Protein AF-A0A1J5R157-F1 (afdb_monomer)

Foldseek 3Di:
DDDDDDDDDDDDDDDDDDPDDPPDDPDPVVVVVVVPPPPDDDDDDDDDDDPPPPPPPPQQPQDKDWPDWDWDDDPDQKIKIKTKIARDPDVVVVVLLSLLQVLVVLVVVVAFKKAWDDWDWDADPRMIIIITMIGRHNDQDDDPRMDGSVVSNVVCVVVVRDYD

Sequence (164 aa):
MMQPRLPRLALTLSALALLGACEQPTDPQAELQKAMTAQTKQAMAAGLGVSNSTVPRKSADFHPVYLGIKTVLLEGDLVDFVVSMKGARSKADVGAYAACAAAQYALIRGYGFARHVRTNVAEEGGIWRGDAVYTISSALPDGLLTIDAEVTVRDCGAQGIPTI

InterPro domains:
  IPR059566 YNQ4, C-terminal domain [PF27137] (66-160)

Mean predicted aligned error: 15.96 Å

Solvent-accessible surface area (backbone atoms only — not comparable to full-atom values): 10336 Å² total; per-residue (Å²): 133,84,81,85,87,81,82,87,79,85,78,79,90,76,88,75,90,76,92,68,82,80,79,72,81,80,63,79,66,67,61,63,63,68,71,69,72,81,81,82,84,86,75,96,73,85,90,78,90,76,84,78,78,79,70,80,73,75,74,73,79,82,60,68,44,80,73,53,78,44,82,41,79,59,68,92,50,34,34,34,30,39,31,36,31,28,48,63,91,45,70,63,53,48,48,52,45,35,49,22,33,51,19,42,50,22,47,77,73,72,22,46,19,35,30,60,74,48,75,49,73,52,74,59,96,71,38,36,39,26,48,30,35,30,38,50,30,71,56,88,68,89,76,69,67,63,40,54,12,68,64,40,37,53,52,24,58,75,69,70,45,69,55,120

Nearest PDB structures (foldseek):
  7aof-assembly1_A  TM=3.868E-01  e=2.384E-01  Vaccinia virus GLV-1h68
  7amv-assembly1_A  TM=3.627E-01  e=1.752E-01  Vaccinia virus GLV-1h68
  8p0n-assembly1_A  TM=3.942E-01  e=3.051E-01  Orthopoxvirus vaccinia
  6rid-assembly1_A  TM=3.120E-01  e=4.697E-01  Vaccinia virus GLV-1h68
  7qiz-assembly1_KA  TM=3.398E-01  e=1.259E+00  Solanum lycopersicum

Secondary structure (DSSP, 8-state):
--PPP----------------------THHHHTTSSS---------------------------EEEEEEEEE-STTEEEEEEEEES-SSHHHHHHHHHHHHHHHHHHTT-SEEEEEEEEEEEETTEEEEEEEEEEESS--SSSSEEEHHHHHHHHHHHT----

Radius of gyration: 27.15 Å; Cα contacts (8 Å, |Δi|>4): 231; chains: 1; bounding box: 39×65×97 Å

pLDDT: mean 80.31, std 20.75, range [42.75, 98.5]

Organism: NCBI:txid410659

Structure (mmCIF, N/CA/C/O backbone):
data_AF-A0A1J5R157-F1
#
_entry.id   AF-A0A1J5R157-F1
#
loop_
_atom_site.group_PDB
_atom_site.id
_atom_site.type_symbol
_atom_site.label_atom_id
_atom_site.label_alt_id
_atom_site.label_comp_id
_atom_site.label_asym_id
_atom_site.label_entity_id
_atom_site.label_seq_id
_atom_site.pdbx_PDB_ins_code
_atom_site.Cartn_x
_atom_site.Cartn_y
_atom_site.Cartn_z
_atom_site.occupancy
_atom_site.B_iso_or_equiv
_atom_site.auth_seq_id
_atom_site.auth_comp_id
_atom_site.auth_asym_id
_atom_site.auth_atom_id
_atom_site.pdbx_PDB_model_num
ATOM 1 N N . MET A 1 1 ? 5.706 -53.965 46.519 1.00 47.09 1 MET A N 1
ATOM 2 C CA . MET A 1 1 ? 4.371 -53.619 47.051 1.00 47.09 1 MET A CA 1
ATOM 3 C C . MET A 1 1 ? 3.602 -52.890 45.958 1.00 47.09 1 MET A C 1
ATOM 5 O O . MET A 1 1 ? 4.215 -52.150 45.204 1.00 47.09 1 MET A O 1
ATOM 9 N N . MET A 1 2 ? 2.326 -53.252 45.827 1.00 52.38 2 MET A N 1
ATOM 10 C CA . MET A 1 2 ? 1.349 -53.022 44.754 1.00 52.38 2 MET A CA 1
ATOM 11 C C . MET A 1 2 ? 1.510 -51.812 43.811 1.00 52.38 2 MET A C 1
ATOM 13 O O . MET A 1 2 ? 1.482 -50.661 44.230 1.00 52.38 2 MET A O 1
ATOM 17 N N . GLN A 1 3 ? 1.478 -52.116 42.510 1.00 58.84 3 GLN A N 1
ATOM 18 C CA . GLN A 1 3 ? 0.836 -51.291 41.478 1.00 5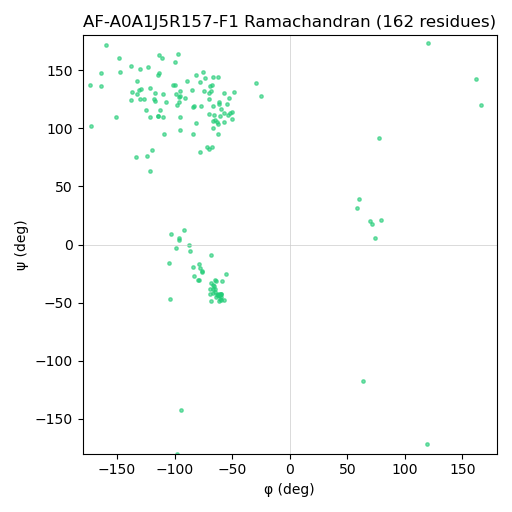8.84 3 GLN A CA 1
ATOM 19 C C . GLN A 1 3 ? -0.697 -51.459 41.566 1.00 58.84 3 GLN A C 1
ATOM 21 O O . GLN A 1 3 ? -1.140 -52.586 41.811 1.00 58.84 3 GLN A O 1
ATOM 26 N N . PRO A 1 4 ? -1.518 -50.446 41.235 1.00 64.06 4 PRO A N 1
ATOM 27 C CA . PRO A 1 4 ? -2.871 -50.676 40.752 1.00 64.06 4 PRO A CA 1
ATOM 28 C C . PRO A 1 4 ? -2.917 -50.601 39.218 1.00 64.06 4 PRO A C 1
ATOM 30 O O . PRO A 1 4 ? -2.594 -49.592 38.595 1.00 64.06 4 PRO A O 1
ATOM 33 N N . ARG A 1 5 ? -3.330 -51.725 38.626 1.00 62.50 5 ARG A N 1
ATOM 34 C CA . ARG A 1 5 ? -3.741 -51.875 37.227 1.00 62.50 5 ARG A CA 1
ATOM 35 C C . ARG A 1 5 ? -5.125 -51.247 37.047 1.00 62.50 5 ARG A C 1
ATOM 37 O O . ARG A 1 5 ? -6.032 -51.591 37.799 1.00 62.50 5 ARG A O 1
ATOM 44 N N . LEU A 1 6 ? -5.305 -50.421 36.020 1.00 64.88 6 LEU A N 1
ATOM 45 C CA . LEU A 1 6 ? -6.626 -50.033 35.514 1.00 64.88 6 LEU A CA 1
ATOM 46 C C . LEU A 1 6 ? -6.839 -50.596 34.096 1.00 64.88 6 LEU A C 1
ATOM 48 O O . LEU A 1 6 ? -5.864 -50.798 33.364 1.00 64.88 6 LEU A O 1
ATOM 52 N N . PRO A 1 7 ? -8.091 -50.940 33.742 1.00 59.31 7 PRO A N 1
ATOM 53 C CA . PRO A 1 7 ? -8.404 -51.853 32.655 1.00 59.31 7 PRO A CA 1
ATOM 54 C C . PRO A 1 7 ? -8.383 -51.195 31.274 1.00 59.31 7 PRO A C 1
ATOM 56 O O . PRO A 1 7 ? -8.790 -50.054 31.075 1.00 59.31 7 PRO A O 1
ATOM 59 N N . ARG A 1 8 ? -7.956 -52.006 30.303 1.00 57.41 8 ARG A N 1
ATOM 60 C CA . ARG A 1 8 ? -8.104 -51.789 28.866 1.00 57.41 8 ARG A CA 1
ATOM 61 C C . ARG A 1 8 ? -9.593 -51.759 28.510 1.00 57.41 8 ARG A C 1
ATOM 63 O O . ARG A 1 8 ? -10.211 -52.817 28.426 1.00 57.41 8 ARG A O 1
ATOM 70 N N . LEU A 1 9 ? -10.154 -50.576 28.266 1.00 54.94 9 LEU A N 1
ATOM 71 C CA . LEU A 1 9 ? -11.392 -50.476 27.497 1.00 54.94 9 LEU A CA 1
ATOM 72 C C . LEU A 1 9 ? -11.048 -50.549 26.010 1.00 54.94 9 LEU A C 1
ATOM 74 O O . LEU A 1 9 ? -10.540 -49.605 25.410 1.00 54.94 9 LEU A O 1
ATOM 78 N N . ALA A 1 10 ? -11.327 -51.717 25.441 1.00 57.06 10 ALA A N 1
ATOM 79 C CA . ALA A 1 10 ? -11.566 -51.883 24.024 1.00 57.06 10 ALA A CA 1
ATOM 80 C C . ALA A 1 10 ? -12.876 -51.159 23.685 1.00 57.06 10 ALA A C 1
ATOM 82 O O . ALA A 1 10 ? -13.949 -51.636 24.051 1.00 57.06 10 ALA A O 1
ATOM 83 N N . LEU A 1 11 ? -12.792 -50.008 23.016 1.00 55.81 11 LEU A N 1
ATOM 84 C CA . LEU A 1 11 ? -13.929 -49.461 22.286 1.00 55.81 11 LEU A CA 1
ATOM 85 C C . LEU A 1 11 ? -13.679 -49.625 20.789 1.00 55.81 11 LEU A C 1
ATOM 87 O O . LEU A 1 11 ? -12.660 -49.230 20.230 1.00 55.81 11 LEU A O 1
ATOM 91 N N . THR A 1 12 ? -14.646 -50.312 20.211 1.00 57.56 12 THR A N 1
ATOM 92 C CA . THR A 1 12 ? -14.831 -50.777 18.847 1.00 57.56 12 THR A CA 1
ATOM 93 C C . THR A 1 12 ? -14.600 -49.704 17.784 1.00 57.56 12 THR A C 1
ATOM 95 O O . THR A 1 12 ? -15.195 -48.628 17.835 1.00 57.56 12 THR A O 1
ATOM 98 N N . LEU A 1 13 ? -13.806 -50.063 16.768 1.00 52.50 13 LEU A N 1
ATOM 99 C CA . LEU A 1 13 ? -13.872 -49.483 15.429 1.00 52.50 13 LEU A CA 1
ATOM 100 C C . LEU A 1 13 ? -15.297 -49.673 14.884 1.00 52.50 13 LEU A C 1
ATOM 102 O O . LEU A 1 13 ? -15.654 -50.773 14.466 1.00 52.50 13 LEU A O 1
ATOM 106 N N . SER A 1 14 ? -16.076 -48.597 14.847 1.00 57.97 14 SER A N 1
ATOM 107 C CA . SER A 1 14 ? -17.254 -48.495 13.987 1.00 57.97 14 SER A CA 1
ATOM 108 C C . SER A 1 14 ? -16.942 -47.492 12.889 1.00 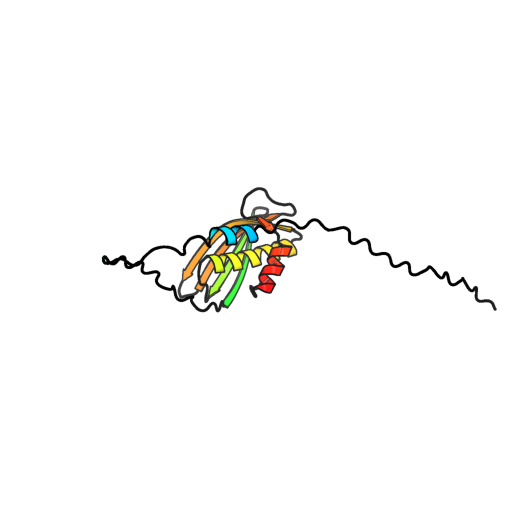57.97 14 SER A C 1
ATOM 110 O O . SER A 1 14 ? -17.065 -46.282 13.061 1.00 57.97 14 SER A O 1
ATOM 112 N N . ALA A 1 15 ? -16.501 -48.030 11.756 1.00 54.38 15 ALA A N 1
ATOM 113 C CA . ALA A 1 15 ? -16.602 -47.366 10.475 1.00 54.38 15 ALA A CA 1
ATOM 114 C C . ALA A 1 15 ? -18.088 -47.256 10.116 1.00 54.38 15 ALA A C 1
ATOM 116 O O . ALA A 1 15 ? -18.752 -48.278 9.971 1.00 54.38 15 ALA A O 1
ATOM 117 N N . LEU A 1 16 ? -18.602 -46.040 9.946 1.00 55.81 16 LEU A N 1
ATOM 118 C CA . LEU A 1 16 ? -19.735 -45.806 9.059 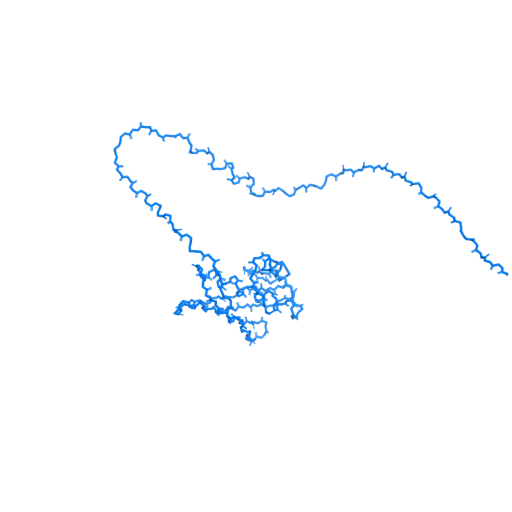1.00 55.81 16 LEU A CA 1
ATOM 119 C C . LEU A 1 16 ? -19.640 -44.386 8.508 1.00 55.81 16 LEU A C 1
ATOM 121 O O . LEU A 1 16 ? -19.769 -43.393 9.221 1.00 55.81 16 LEU A O 1
ATOM 125 N N . ALA A 1 17 ? -19.343 -44.336 7.216 1.00 50.00 17 ALA A N 1
ATOM 126 C CA . ALA A 1 17 ? -19.339 -43.146 6.401 1.00 50.00 17 ALA A CA 1
ATOM 127 C C . ALA A 1 17 ? -20.742 -42.526 6.360 1.00 50.00 17 ALA A C 1
ATOM 129 O O . ALA A 1 17 ? -21.690 -43.155 5.898 1.00 50.00 17 ALA A O 1
ATOM 130 N N . LEU A 1 18 ? -20.843 -41.268 6.778 1.00 54.31 18 LEU A N 1
ATOM 131 C CA . LEU A 1 18 ? -21.888 -40.349 6.344 1.00 54.31 18 LEU A CA 1
ATOM 132 C C . LEU A 1 18 ? -21.186 -39.177 5.664 1.00 54.31 18 LEU A C 1
ATOM 134 O O . LEU A 1 18 ? -20.921 -38.134 6.256 1.00 54.31 18 LEU A O 1
ATOM 138 N N . LEU A 1 19 ? -20.844 -39.415 4.395 1.00 53.28 19 LEU A N 1
ATOM 139 C CA . LEU A 1 19 ? -20.701 -38.366 3.395 1.00 53.28 19 LEU A CA 1
ATOM 140 C C . LEU A 1 19 ? -22.078 -37.700 3.251 1.00 53.28 19 LEU A C 1
ATOM 142 O O . LEU A 1 19 ? -22.946 -38.202 2.541 1.00 53.28 19 LEU A O 1
ATOM 146 N N . GLY A 1 20 ? -22.280 -36.600 3.968 1.00 51.28 20 GLY A N 1
ATOM 147 C CA . GLY A 1 20 ? -23.368 -35.649 3.759 1.00 51.28 20 GLY A CA 1
ATOM 148 C C . GLY A 1 20 ? -22.752 -34.343 3.280 1.00 51.28 20 GLY A C 1
ATOM 149 O O . GLY A 1 20 ? -21.933 -33.761 3.982 1.00 51.28 20 GLY A O 1
ATOM 150 N N . ALA A 1 21 ? -23.077 -33.964 2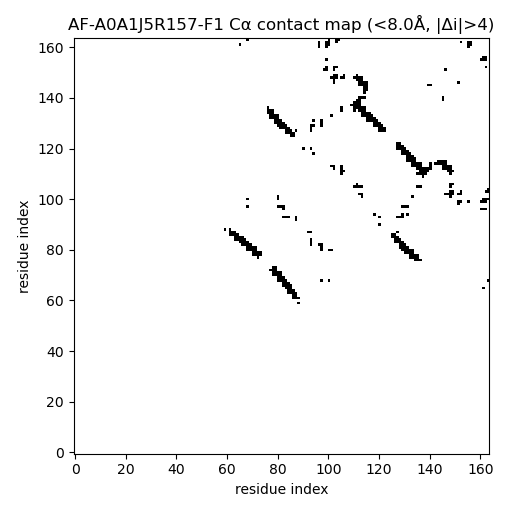.049 1.00 45.97 21 ALA A N 1
ATOM 151 C CA . ALA A 1 21 ? -22.430 -32.934 1.253 1.00 45.97 21 ALA A CA 1
ATOM 152 C C . ALA A 1 21 ? -22.294 -31.573 1.963 1.00 45.97 21 ALA A C 1
ATOM 154 O O . ALA A 1 21 ? -23.286 -30.975 2.374 1.00 45.97 21 ALA A O 1
ATOM 155 N N . CYS A 1 22 ? -21.066 -31.044 2.015 1.00 42.75 22 CYS A N 1
ATOM 156 C CA . CYS A 1 22 ? -20.867 -29.600 2.051 1.00 42.75 22 CYS A CA 1
ATOM 157 C C . CYS A 1 22 ? -21.374 -29.046 0.716 1.00 42.75 22 CYS A C 1
ATOM 159 O O . CYS A 1 22 ? -20.752 -29.263 -0.324 1.00 42.75 22 CYS A O 1
ATOM 161 N N . GLU A 1 23 ? -22.524 -28.382 0.764 1.00 47.44 23 GLU A N 1
ATOM 162 C CA . GLU A 1 23 ? -23.080 -27.579 -0.318 1.00 47.44 23 GLU A CA 1
ATOM 163 C C . GLU A 1 23 ? -21.990 -26.622 -0.825 1.00 47.44 23 GLU A C 1
ATOM 165 O O . GLU A 1 23 ? -21.469 -25.782 -0.087 1.00 47.44 23 GLU A O 1
ATOM 170 N N . GLN A 1 24 ? -21.559 -26.834 -2.066 1.00 56.16 24 GLN A N 1
ATOM 171 C CA . GLN A 1 24 ? -20.490 -26.068 -2.691 1.00 56.16 24 GLN A CA 1
ATOM 172 C C . GLN A 1 24 ? -20.966 -24.625 -2.923 1.00 56.16 24 GLN A C 1
ATOM 174 O O . GLN A 1 24 ? -22.041 -24.437 -3.498 1.00 56.16 24 GLN A O 1
ATOM 179 N N . PRO A 1 25 ? -20.179 -23.595 -2.560 1.00 50.88 25 PRO A N 1
ATOM 180 C CA . PRO A 1 25 ? -20.411 -22.254 -3.070 1.00 50.88 25 PRO A CA 1
ATOM 181 C C . PRO A 1 25 ? -20.247 -22.292 -4.592 1.00 50.88 25 PRO A C 1
ATOM 183 O O . PRO A 1 25 ? -19.214 -22.705 -5.118 1.00 50.88 25 PRO A O 1
ATOM 186 N N . THR A 1 26 ? -21.307 -21.908 -5.295 1.00 60.31 26 THR A N 1
ATOM 187 C CA . THR A 1 26 ? -21.346 -21.736 -6.746 1.00 60.31 26 THR A CA 1
ATOM 188 C C . THR A 1 26 ? -20.205 -20.835 -7.200 1.00 60.31 26 THR A C 1
ATOM 190 O O . THR A 1 26 ? -20.176 -19.648 -6.883 1.00 60.31 26 THR A O 1
ATOM 193 N N . ASP A 1 27 ? -19.279 -21.438 -7.935 1.00 47.84 27 ASP A N 1
ATOM 194 C CA . ASP A 1 27 ? -18.091 -20.837 -8.525 1.00 47.84 27 ASP A CA 1
ATOM 195 C C . ASP A 1 27 ? -18.492 -19.720 -9.520 1.00 47.84 27 ASP A C 1
ATOM 197 O O . ASP A 1 27 ? -19.061 -20.019 -10.578 1.00 47.84 27 ASP A O 1
ATOM 201 N N . PRO A 1 28 ? -18.241 -18.424 -9.236 1.00 56.38 28 PRO A N 1
ATOM 202 C CA . PRO A 1 28 ? -18.628 -17.331 -10.133 1.00 56.38 28 PRO A CA 1
ATOM 203 C C . PRO A 1 28 ? -17.821 -17.313 -11.444 1.00 56.38 28 PRO A C 1
ATOM 205 O O . PRO A 1 28 ? -18.163 -16.575 -12.369 1.00 56.38 28 PRO A O 1
ATOM 208 N N . GLN A 1 29 ? -16.771 -18.135 -11.566 1.00 53.38 29 GLN A N 1
ATOM 209 C CA . GLN A 1 29 ? -15.937 -18.198 -12.769 1.00 53.38 29 GLN A CA 1
ATOM 210 C C . GLN A 1 29 ? -16.507 -19.111 -13.871 1.00 53.38 29 GLN A C 1
ATOM 212 O O . GLN A 1 29 ? -16.171 -18.929 -15.042 1.00 53.38 29 GLN A O 1
ATOM 217 N N . ALA A 1 30 ? -17.416 -20.040 -13.547 1.00 50.19 30 ALA A N 1
ATOM 218 C CA . ALA A 1 30 ? -17.970 -20.984 -14.525 1.00 50.19 30 ALA A CA 1
ATOM 219 C C . ALA A 1 30 ? -19.018 -20.364 -15.478 1.00 50.19 30 ALA A C 1
ATOM 221 O O . ALA A 1 30 ? -19.204 -20.856 -16.594 1.00 50.19 30 ALA A O 1
ATOM 222 N N . GLU A 1 31 ? -19.681 -19.269 -15.088 1.00 51.72 31 GLU A N 1
ATOM 223 C CA . GLU A 1 31 ? -20.640 -18.554 -15.952 1.00 51.72 31 GLU A CA 1
ATOM 224 C C . GLU A 1 31 ? -19.946 -17.635 -16.972 1.00 51.72 31 GLU A C 1
ATOM 226 O O . GLU A 1 31 ? -20.426 -17.490 -18.098 1.00 51.72 31 GLU A O 1
ATOM 231 N N . LEU A 1 32 ? -18.766 -17.082 -16.654 1.00 52.62 32 LEU A N 1
ATOM 232 C CA . LEU A 1 32 ? -18.068 -16.171 -17.570 1.00 52.62 32 LEU A CA 1
ATOM 233 C C . LEU A 1 32 ? -17.620 -16.882 -18.863 1.00 52.62 32 LEU A C 1
ATOM 235 O O . LEU A 1 32 ? -17.621 -16.291 -19.943 1.00 52.62 32 LEU A O 1
ATOM 239 N N . GLN A 1 33 ? -17.313 -18.180 -18.784 1.00 56.41 33 GLN A N 1
ATOM 240 C CA . GLN A 1 33 ? -16.829 -18.957 -19.928 1.00 56.41 33 GLN A CA 1
ATOM 241 C C . GLN A 1 33 ? -17.948 -19.378 -20.900 1.00 56.41 33 GLN A C 1
ATOM 243 O O . GLN A 1 33 ? -17.679 -19.623 -22.079 1.00 56.41 33 GLN A O 1
ATOM 248 N N . LYS A 1 34 ? -19.216 -19.392 -20.456 1.00 52.75 34 LYS A N 1
ATOM 249 C CA . LYS A 1 34 ? -20.375 -19.650 -21.332 1.00 52.75 34 LYS A CA 1
ATOM 250 C C . LYS A 1 34 ? -20.746 -18.447 -22.202 1.00 52.75 34 LYS A C 1
ATOM 252 O O . LYS A 1 34 ? -21.297 -18.641 -23.281 1.00 52.75 34 LYS A O 1
ATOM 257 N N . ALA A 1 35 ? -20.379 -17.228 -21.804 1.00 46.78 35 ALA A N 1
ATOM 258 C CA . ALA A 1 35 ? -20.649 -16.024 -22.593 1.00 46.78 35 ALA A CA 1
ATOM 259 C C . ALA A 1 35 ? -19.676 -15.817 -23.778 1.00 46.78 35 ALA A C 1
ATOM 261 O O . ALA A 1 35 ? -19.983 -15.058 -24.694 1.00 46.78 35 ALA A O 1
ATOM 262 N N . MET A 1 36 ? -18.519 -16.497 -23.804 1.00 56.25 36 MET A N 1
ATOM 263 C CA . MET A 1 36 ? -17.449 -16.233 -24.787 1.00 56.25 36 MET A CA 1
ATOM 264 C C . MET A 1 36 ? -17.395 -17.187 -25.997 1.00 56.25 36 MET A C 1
ATOM 266 O O . MET A 1 36 ? -16.591 -16.962 -26.898 1.00 56.25 36 MET A O 1
ATOM 270 N N . THR A 1 37 ? -18.238 -18.224 -26.087 1.00 48.81 37 THR A N 1
ATOM 271 C CA . THR A 1 37 ? -18.189 -19.199 -27.207 1.00 48.81 37 THR A CA 1
ATOM 272 C C . THR A 1 37 ? -19.162 -18.914 -28.361 1.00 48.81 37 THR A C 1
ATOM 274 O O . THR A 1 37 ? -19.218 -19.672 -29.327 1.00 48.81 37 THR A O 1
ATOM 277 N N . ALA A 1 38 ? -19.884 -17.788 -28.339 1.00 47.50 38 ALA A N 1
ATOM 278 C CA . ALA A 1 38 ? -20.895 -17.455 -29.351 1.00 47.50 38 ALA A CA 1
ATOM 279 C C . ALA A 1 38 ? -20.396 -16.617 -30.551 1.00 47.50 38 ALA A C 1
ATOM 281 O O . ALA A 1 38 ? -21.213 -16.128 -31.329 1.00 47.50 38 ALA A O 1
ATOM 282 N N . GLN A 1 39 ? -19.086 -16.448 -30.756 1.00 55.91 39 GLN A N 1
ATOM 283 C CA . GLN A 1 39 ? -18.551 -15.720 -31.921 1.00 55.91 39 GLN A CA 1
ATOM 284 C C . GLN A 1 39 ? -17.624 -16.597 -32.763 1.00 55.91 39 GLN A C 1
ATOM 286 O O . GLN A 1 39 ? -16.438 -16.343 -32.936 1.00 55.91 39 GLN A O 1
ATOM 291 N N . THR A 1 40 ? -18.179 -17.659 -33.338 1.00 53.97 40 THR A N 1
ATOM 292 C CA . THR A 1 40 ? -17.566 -18.325 -34.494 1.00 53.97 40 THR A CA 1
ATOM 293 C C . THR A 1 40 ? -18.642 -18.577 -35.534 1.00 53.97 40 THR A C 1
ATOM 295 O O . THR A 1 40 ? -19.152 -19.684 -35.666 1.00 53.97 40 THR A O 1
ATOM 298 N N . LYS A 1 41 ? -19.037 -17.510 -36.235 1.00 49.78 41 LYS A N 1
ATOM 299 C CA . LYS A 1 41 ? -19.759 -17.561 -37.515 1.00 49.78 41 LYS A CA 1
ATOM 300 C C . LYS A 1 41 ? -19.880 -16.156 -38.092 1.00 49.78 41 LYS A C 1
ATOM 302 O O . LYS A 1 41 ? -20.731 -15.395 -37.645 1.00 49.78 41 LYS A O 1
ATOM 307 N N . GLN A 1 42 ? -19.031 -15.861 -39.074 1.00 51.25 42 GLN A N 1
ATOM 308 C CA . GLN A 1 42 ? -19.240 -14.970 -40.229 1.00 51.25 42 GLN A CA 1
ATOM 309 C C . GLN A 1 42 ? -17.861 -14.608 -40.790 1.00 51.25 42 GLN A C 1
ATOM 311 O O . GLN A 1 42 ? -16.938 -14.372 -40.026 1.00 51.25 42 GLN A O 1
ATOM 316 N N . ALA A 1 43 ? -17.610 -14.474 -42.081 1.00 48.06 43 ALA A N 1
ATOM 317 C CA . ALA A 1 43 ? -18.199 -14.934 -43.331 1.00 48.06 43 ALA A CA 1
ATOM 318 C C . ALA A 1 43 ? -17.173 -14.444 -44.368 1.00 48.06 43 ALA A C 1
ATOM 320 O O . ALA A 1 43 ? -16.658 -13.333 -44.247 1.00 48.06 43 ALA A O 1
ATOM 321 N N . MET A 1 44 ? -16.834 -15.264 -45.357 1.00 50.31 44 MET A N 1
ATOM 322 C CA . MET A 1 44 ? -15.987 -14.825 -46.463 1.00 50.31 44 MET A CA 1
ATOM 323 C C . MET A 1 44 ? -16.768 -13.838 -47.341 1.00 50.31 44 MET A C 1
ATOM 325 O O . MET A 1 44 ? -17.720 -14.255 -47.990 1.00 50.31 44 MET A O 1
ATOM 329 N N . ALA A 1 45 ? -16.373 -12.560 -47.371 1.00 45.38 45 ALA A N 1
ATOM 330 C CA . ALA A 1 45 ? -16.678 -11.632 -48.464 1.00 45.38 45 ALA A CA 1
ATOM 331 C C . ALA A 1 45 ? -15.788 -10.373 -48.418 1.00 45.38 45 ALA A C 1
ATOM 333 O O . ALA A 1 45 ? -15.540 -9.795 -47.366 1.00 45.38 45 ALA A O 1
ATOM 334 N N . ALA A 1 46 ? -15.310 -10.007 -49.604 1.00 48.88 46 ALA A N 1
ATOM 335 C CA . ALA A 1 46 ? -14.455 -8.895 -50.011 1.00 48.88 46 ALA A CA 1
ATOM 336 C C . ALA A 1 46 ? -14.494 -7.567 -49.215 1.00 48.88 46 ALA A C 1
ATOM 338 O O . ALA A 1 46 ? -15.549 -6.997 -48.974 1.00 48.88 46 ALA A O 1
ATOM 339 N N . GLY A 1 47 ? -13.293 -7.002 -49.023 1.00 47.75 47 GLY A N 1
ATOM 340 C CA . GLY A 1 47 ? -12.991 -5.606 -49.372 1.00 47.75 47 GLY A CA 1
ATOM 341 C C . GLY A 1 47 ? -13.477 -4.493 -48.439 1.00 47.75 47 GLY A C 1
ATOM 342 O O . GLY A 1 47 ? -14.539 -3.934 -48.663 1.00 47.75 47 GLY A O 1
ATOM 343 N N . LEU A 1 48 ? -12.624 -4.107 -47.482 1.00 49.12 48 LEU A N 1
ATOM 344 C CA . LEU A 1 48 ? -12.220 -2.737 -47.093 1.00 49.12 48 LEU A CA 1
ATOM 345 C C . LEU A 1 48 ? -11.508 -2.844 -45.736 1.00 49.12 48 LEU A C 1
ATOM 347 O O . LEU A 1 48 ? -12.053 -3.365 -44.766 1.00 49.12 48 LEU A O 1
ATOM 351 N N . GLY A 1 49 ? -10.242 -2.429 -45.697 1.00 53.09 49 GLY A N 1
ATOM 352 C CA . GLY A 1 49 ? -9.356 -2.623 -44.554 1.00 53.09 49 GLY A CA 1
ATOM 353 C C . GLY A 1 49 ? -9.794 -1.841 -43.317 1.00 53.09 49 GLY A C 1
ATOM 354 O O . GLY A 1 49 ? -9.653 -0.623 -43.269 1.00 53.09 49 GLY A O 1
ATOM 355 N N . VAL A 1 50 ? -10.234 -2.557 -42.285 1.00 54.25 50 VAL A N 1
ATOM 356 C CA . VAL A 1 50 ? -10.161 -2.091 -40.898 1.00 54.25 50 VAL A CA 1
ATOM 357 C C . VAL A 1 50 ? -8.888 -2.686 -40.307 1.00 54.25 50 VAL A C 1
ATOM 359 O O . VAL A 1 50 ? -8.850 -3.852 -39.916 1.00 54.25 50 VAL A O 1
ATOM 362 N N . SER A 1 51 ? -7.819 -1.891 -40.269 1.00 48.53 51 SER A N 1
ATOM 363 C CA . SER A 1 51 ? -6.633 -2.211 -39.473 1.00 48.53 51 SER A CA 1
ATOM 364 C C . SER A 1 51 ? -6.980 -2.028 -38.000 1.00 48.53 51 SER A C 1
ATOM 366 O O . SER A 1 51 ? -6.733 -0.972 -37.421 1.00 48.53 51 SER A O 1
ATOM 368 N N . ASN A 1 52 ? -7.574 -3.048 -37.380 1.00 54.84 52 ASN A N 1
ATOM 369 C CA . ASN A 1 52 ? -7.657 -3.110 -35.928 1.00 54.84 52 ASN A CA 1
ATOM 370 C C . ASN A 1 52 ? -6.287 -3.560 -35.409 1.00 54.84 52 ASN A C 1
ATOM 372 O O . ASN A 1 52 ? -6.051 -4.739 -35.157 1.00 54.84 52 ASN A O 1
ATOM 376 N N . SER A 1 53 ? -5.349 -2.617 -35.338 1.00 51.50 53 SER A N 1
ATOM 377 C CA . SER A 1 53 ? -4.022 -2.848 -34.777 1.00 51.50 53 SER A CA 1
ATOM 378 C C . SER A 1 53 ? -4.142 -3.033 -33.266 1.00 51.50 53 SER A C 1
ATOM 380 O O . SER A 1 53 ? -3.900 -2.113 -32.486 1.00 51.50 53 SER A O 1
ATOM 382 N N . THR A 1 54 ? -4.488 -4.239 -32.826 1.00 55.06 54 THR A N 1
ATOM 383 C CA . THR A 1 54 ? -4.124 -4.730 -31.497 1.00 55.06 54 THR A CA 1
ATOM 384 C C . THR A 1 54 ? -2.612 -4.909 -31.491 1.00 55.06 54 THR A C 1
ATOM 386 O O . THR A 1 54 ? -2.089 -5.985 -31.761 1.00 55.06 54 THR A O 1
ATOM 389 N N . VAL A 1 55 ? -1.891 -3.814 -31.237 1.00 58.69 55 VAL A N 1
ATOM 390 C CA . VAL A 1 55 ? -0.449 -3.862 -31.000 1.00 58.69 55 VAL A CA 1
ATOM 391 C C . VAL A 1 55 ? -0.244 -4.756 -29.774 1.00 58.69 55 VAL A C 1
ATOM 393 O O . VAL A 1 55 ? -0.730 -4.398 -28.695 1.00 58.69 55 VAL A O 1
ATOM 396 N N . PRO A 1 56 ? 0.433 -5.913 -29.895 1.00 52.59 56 PRO A N 1
ATOM 397 C CA . PRO A 1 56 ? 0.798 -6.698 -28.731 1.00 52.59 56 PRO A CA 1
ATOM 398 C C . PRO A 1 56 ? 1.743 -5.827 -27.907 1.00 52.59 56 PRO A C 1
ATOM 400 O O . PRO A 1 56 ? 2.886 -5.571 -28.290 1.00 52.59 56 PRO A O 1
ATOM 403 N N . ARG A 1 57 ? 1.235 -5.286 -26.797 1.00 59.28 57 ARG A N 1
ATOM 404 C CA . ARG A 1 57 ? 2.040 -4.527 -25.847 1.00 59.28 57 ARG A CA 1
ATOM 405 C C . ARG A 1 57 ? 2.988 -5.554 -25.246 1.00 59.28 57 ARG A C 1
ATOM 407 O O . ARG A 1 57 ? 2.555 -6.375 -24.447 1.00 59.28 57 ARG A O 1
ATOM 414 N N . LYS A 1 58 ? 4.235 -5.579 -25.724 1.00 51.25 58 LYS A N 1
ATOM 415 C CA . LYS A 1 58 ? 5.290 -6.441 -25.194 1.00 51.25 58 LYS A CA 1
ATOM 416 C C . LYS A 1 58 ? 5.298 -6.229 -23.685 1.00 51.25 58 LYS A C 1
ATOM 418 O O . LYS A 1 58 ? 5.619 -5.131 -23.234 1.00 51.25 58 LYS A O 1
ATOM 423 N N . SER A 1 59 ? 4.828 -7.226 -22.938 1.00 61.69 59 SER A N 1
ATOM 424 C CA . SER A 1 59 ? 4.858 -7.219 -21.483 1.00 61.69 59 SER A CA 1
ATOM 425 C C . SER A 1 59 ? 6.307 -6.954 -21.112 1.00 61.69 59 SER A C 1
ATOM 427 O O . SER A 1 59 ? 7.168 -7.759 -21.455 1.00 61.69 59 SER A O 1
ATOM 429 N N . ALA A 1 60 ? 6.600 -5.787 -20.541 1.00 66.56 60 ALA A N 1
ATOM 430 C CA . ALA A 1 60 ? 7.937 -5.537 -20.034 1.00 66.56 60 ALA A CA 1
ATOM 431 C C . ALA A 1 60 ? 8.240 -6.640 -19.014 1.00 66.56 60 ALA A C 1
ATOM 433 O O . ALA A 1 60 ? 7.386 -6.933 -18.168 1.00 66.56 60 ALA A O 1
ATOM 434 N N . ASP A 1 61 ? 9.401 -7.278 -19.148 1.00 79.44 61 ASP A N 1
ATOM 435 C CA . ASP A 1 61 ? 9.817 -8.349 -18.250 1.00 79.44 61 ASP A CA 1
ATOM 436 C C . ASP A 1 61 ? 9.755 -7.830 -16.804 1.00 79.44 61 ASP A C 1
ATOM 438 O O . ASP A 1 61 ? 10.346 -6.799 -16.469 1.00 79.44 61 ASP A O 1
ATOM 442 N N . PHE A 1 62 ? 8.956 -8.490 -15.961 1.00 88.81 62 PHE A N 1
ATOM 443 C CA . PHE A 1 62 ? 8.701 -8.034 -14.596 1.00 88.81 62 PHE A CA 1
ATOM 444 C C . PHE A 1 62 ? 9.811 -8.518 -13.668 1.00 88.81 62 PHE A C 1
ATOM 446 O O . PHE A 1 62 ? 9.770 -9.635 -13.156 1.00 88.81 62 PHE A O 1
ATOM 453 N N . HIS A 1 63 ? 10.797 -7.654 -13.450 1.00 92.19 63 HIS A N 1
ATOM 454 C CA . HIS A 1 63 ? 11.908 -7.891 -12.533 1.00 92.19 63 HIS A CA 1
ATOM 455 C C . HIS A 1 63 ? 11.978 -6.752 -11.508 1.00 92.19 63 HIS A C 1
ATOM 457 O O . HIS A 1 63 ? 12.798 -5.839 -11.656 1.00 92.19 63 HIS A O 1
ATOM 463 N N . PRO A 1 64 ? 11.083 -6.748 -10.501 1.00 95.31 64 PRO A N 1
ATOM 464 C CA . PRO A 1 64 ? 11.034 -5.674 -9.526 1.00 95.31 64 PRO A CA 1
ATOM 465 C C . PRO A 1 64 ? 12.263 -5.710 -8.614 1.00 95.31 64 PRO A C 1
ATOM 467 O O . PRO A 1 64 ? 12.655 -6.759 -8.108 1.00 95.31 64 PRO A O 1
ATOM 470 N N . VAL A 1 65 ? 12.849 -4.541 -8.364 1.00 97.38 65 VAL A N 1
ATOM 471 C CA . VAL A 1 65 ? 13.870 -4.362 -7.324 1.00 97.38 65 VAL A CA 1
ATOM 472 C C . VAL A 1 65 ? 13.295 -3.435 -6.271 1.00 97.38 65 VAL A C 1
ATOM 474 O O . VAL A 1 65 ? 13.095 -2.249 -6.529 1.00 97.38 65 VAL A O 1
ATOM 477 N N . TYR A 1 66 ? 13.026 -3.977 -5.091 1.00 97.50 66 TYR A N 1
ATOM 478 C CA . TYR A 1 66 ? 12.461 -3.242 -3.965 1.00 97.50 66 TYR A CA 1
ATOM 479 C C . TYR A 1 66 ? 13.574 -2.509 -3.213 1.00 97.50 66 TYR A C 1
ATOM 481 O O . TYR A 1 66 ? 14.515 -3.125 -2.721 1.00 97.50 66 TYR A O 1
ATOM 489 N N . LEU A 1 67 ? 13.495 -1.179 -3.154 1.00 97.19 67 LEU A N 1
ATOM 490 C CA . LEU A 1 67 ? 14.545 -0.318 -2.593 1.00 97.19 67 LEU A CA 1
ATOM 491 C C . LEU A 1 67 ? 14.289 0.070 -1.128 1.00 97.19 67 LEU A C 1
ATOM 493 O O . LEU A 1 67 ? 15.041 0.863 -0.565 1.00 97.19 67 LEU A O 1
ATOM 497 N N . GLY A 1 68 ? 13.229 -0.466 -0.524 1.00 96.19 68 GLY A N 1
ATOM 498 C CA . GLY A 1 68 ? 12.867 -0.242 0.874 1.00 96.19 68 GLY A CA 1
ATOM 499 C C . GLY A 1 68 ? 11.493 0.394 1.072 1.00 96.19 68 GLY A C 1
ATOM 500 O O . GLY A 1 68 ? 10.803 0.767 0.116 1.00 96.19 68 GLY A O 1
ATOM 501 N N . ILE A 1 69 ? 11.112 0.470 2.346 1.00 98.06 69 ILE A N 1
ATOM 502 C CA . ILE A 1 69 ? 9.843 0.991 2.856 1.00 98.06 69 ILE A CA 1
ATOM 503 C C . ILE A 1 69 ? 10.185 1.969 3.977 1.00 98.06 69 ILE A C 1
ATOM 505 O O . ILE A 1 69 ? 10.986 1.658 4.858 1.00 98.06 69 ILE A O 1
ATOM 509 N N . LYS A 1 70 ? 9.567 3.147 3.969 1.00 97.69 70 LYS A N 1
ATOM 510 C CA . LYS A 1 70 ? 9.582 4.074 5.097 1.00 97.69 70 LYS A CA 1
ATOM 511 C C . LYS A 1 70 ? 8.158 4.253 5.605 1.00 97.69 70 LYS A C 1
ATOM 513 O O . LYS A 1 70 ? 7.285 4.688 4.862 1.00 97.69 70 LYS A O 1
ATOM 518 N N . THR A 1 71 ? 7.962 3.966 6.885 1.00 97.44 71 THR A N 1
ATOM 519 C CA . THR A 1 71 ? 6.679 4.144 7.568 1.00 97.44 71 THR A CA 1
ATOM 520 C C . THR A 1 71 ? 6.657 5.485 8.287 1.00 97.44 71 THR A C 1
ATOM 522 O O . THR A 1 71 ? 7.554 5.786 9.077 1.00 97.44 71 THR A O 1
ATOM 525 N N . VAL A 1 72 ? 5.633 6.291 8.029 1.00 97.00 72 VAL A N 1
ATOM 526 C CA . VAL A 1 72 ? 5.405 7.580 8.683 1.00 97.00 72 VAL A CA 1
ATOM 527 C C . VAL A 1 72 ? 4.037 7.531 9.351 1.00 97.00 72 VAL A C 1
ATOM 529 O O . VAL A 1 72 ? 3.007 7.500 8.685 1.00 97.00 72 VAL A O 1
ATOM 532 N N . LEU A 1 73 ? 4.024 7.502 10.684 1.00 95.44 73 LEU A N 1
ATOM 533 C CA . LEU A 1 73 ? 2.783 7.627 11.441 1.00 95.44 73 LEU A CA 1
ATOM 534 C C . LEU A 1 73 ? 2.268 9.062 11.294 1.00 95.44 73 LEU A C 1
ATOM 536 O O . LEU A 1 73 ? 3.011 10.011 11.555 1.00 95.44 73 LEU A O 1
ATOM 540 N N . LEU A 1 74 ? 1.022 9.203 10.850 1.00 95.44 74 LEU A N 1
ATOM 541 C CA . LEU A 1 74 ? 0.327 10.482 10.796 1.00 95.44 74 LEU A CA 1
ATOM 542 C C . LEU A 1 74 ? -0.499 10.642 12.083 1.00 95.44 74 LEU A C 1
ATOM 544 O O . LEU A 1 74 ? -0.052 10.271 13.168 1.00 95.44 74 LEU A O 1
ATOM 548 N N . GLU A 1 75 ? -1.688 11.226 11.986 1.00 92.06 75 GLU A N 1
ATOM 549 C CA . GLU A 1 75 ? -2.583 11.404 13.123 1.00 92.06 75 GLU A CA 1
ATOM 550 C C . GLU A 1 75 ? -3.514 10.197 13.306 1.00 92.06 75 GLU A C 1
ATOM 552 O O . GLU A 1 75 ? -4.030 9.638 12.337 1.00 92.06 75 GLU A O 1
ATOM 557 N N . GLY A 1 76 ? -3.747 9.812 14.563 1.00 91.69 76 GLY A N 1
ATOM 558 C CA . GLY A 1 76 ? -4.660 8.727 14.915 1.00 91.69 76 GLY A CA 1
ATOM 559 C C . GLY A 1 76 ? -4.207 7.373 14.368 1.00 91.69 76 GLY A C 1
ATOM 560 O O . GLY A 1 76 ? -3.161 6.849 14.751 1.00 91.69 76 GLY A O 1
ATOM 561 N N . ASP A 1 77 ? -5.032 6.802 13.497 1.00 92.75 77 ASP A N 1
ATOM 562 C CA . ASP A 1 77 ? -4.840 5.509 12.841 1.00 92.75 77 ASP A CA 1
ATOM 563 C C . ASP A 1 77 ? -4.368 5.638 11.381 1.00 92.75 77 ASP A C 1
ATOM 565 O O . ASP A 1 77 ? -4.300 4.646 10.652 1.00 92.75 77 ASP A O 1
ATOM 569 N N . LEU A 1 78 ? -4.019 6.851 10.944 1.00 96.88 78 LEU A N 1
ATOM 570 C CA . LEU A 1 78 ? -3.477 7.097 9.616 1.00 96.88 78 LEU A CA 1
ATOM 571 C C . LEU A 1 78 ? -1.967 6.866 9.591 1.00 96.88 78 LEU A C 1
ATOM 573 O O . LEU A 1 78 ? -1.208 7.370 10.421 1.00 96.88 78 LEU A O 1
ATOM 577 N N . VAL A 1 79 ? -1.520 6.136 8.578 1.00 98.00 79 VAL A N 1
ATOM 578 C CA . VAL A 1 79 ? -0.112 5.818 8.355 1.00 98.00 79 VAL A CA 1
ATOM 579 C C . VAL A 1 79 ? 0.197 5.985 6.878 1.00 98.00 79 VAL A C 1
ATOM 581 O O . VAL A 1 79 ? -0.535 5.484 6.026 1.00 98.00 79 VAL A O 1
ATOM 584 N N . ASP A 1 80 ? 1.281 6.689 6.579 1.00 98.19 80 ASP A N 1
ATOM 585 C CA . ASP A 1 80 ? 1.825 6.815 5.233 1.00 98.19 80 ASP A CA 1
ATOM 586 C C . ASP A 1 80 ? 2.988 5.836 5.036 1.00 98.19 80 ASP A C 1
ATOM 588 O O . ASP A 1 80 ? 3.919 5.767 5.846 1.00 98.19 80 ASP A O 1
ATOM 592 N N . PHE A 1 81 ? 2.924 5.072 3.951 1.00 98.31 81 PHE A N 1
ATOM 593 C CA . PHE A 1 81 ? 3.963 4.151 3.517 1.00 98.31 81 PHE A CA 1
ATOM 594 C C . PHE A 1 81 ? 4.603 4.691 2.255 1.00 98.31 81 PHE A C 1
ATOM 596 O O . PHE A 1 81 ? 4.024 4.684 1.167 1.00 98.31 81 PHE A O 1
ATOM 603 N N . VAL A 1 82 ? 5.843 5.118 2.427 1.00 98.12 82 VAL A N 1
ATOM 604 C CA . VAL A 1 82 ? 6.677 5.635 1.361 1.00 98.12 82 VAL A CA 1
ATOM 605 C C . VAL A 1 82 ? 7.540 4.494 0.843 1.00 98.12 82 VAL A C 1
ATOM 607 O O . VAL A 1 82 ? 8.451 4.024 1.530 1.00 98.12 82 VAL A O 1
ATOM 610 N N . VAL A 1 83 ? 7.258 4.045 -0.372 1.00 98.44 83 VAL A N 1
ATOM 611 C CA . VAL A 1 83 ? 7.925 2.913 -1.013 1.00 98.44 83 VAL A CA 1
ATOM 612 C C . VAL A 1 83 ? 8.729 3.357 -2.225 1.00 98.44 83 VAL A C 1
ATOM 614 O O . VAL A 1 83 ? 8.336 4.267 -2.955 1.00 98.44 83 VAL A O 1
ATOM 617 N N . SER A 1 84 ? 9.852 2.683 -2.461 1.00 98.06 84 SER A N 1
ATOM 618 C CA . SER A 1 84 ? 10.674 2.892 -3.652 1.00 98.06 84 SER A CA 1
ATOM 619 C C . SER A 1 84 ? 10.974 1.554 -4.323 1.00 98.06 84 SER A C 1
ATOM 621 O O . SER A 1 84 ? 11.368 0.601 -3.651 1.00 98.06 84 SER A O 1
ATOM 623 N N . MET A 1 85 ? 10.828 1.469 -5.645 1.00 97.88 85 MET A N 1
ATOM 624 C CA . MET A 1 85 ? 11.176 0.272 -6.417 1.00 97.88 85 MET A CA 1
ATOM 625 C C . MET A 1 85 ? 11.653 0.603 -7.836 1.00 97.88 85 MET A C 1
ATOM 627 O O . MET A 1 85 ? 11.381 1.677 -8.362 1.00 97.88 85 MET A O 1
ATOM 631 N N . LYS A 1 86 ? 12.357 -0.325 -8.482 1.00 97.38 86 LYS A N 1
ATOM 632 C CA . LYS A 1 86 ? 12.649 -0.301 -9.927 1.00 97.38 86 LYS A CA 1
ATOM 633 C C . LYS A 1 86 ? 11.936 -1.456 -10.618 1.00 97.38 86 LYS A C 1
ATOM 635 O O . LYS A 1 86 ? 11.541 -2.410 -9.955 1.00 97.38 86 LYS A O 1
ATOM 640 N N . GLY A 1 87 ? 11.805 -1.383 -11.942 1.00 94.56 87 GLY A N 1
ATOM 641 C CA . GLY A 1 87 ? 11.226 -2.474 -12.737 1.00 94.56 87 GLY A CA 1
ATOM 642 C C . GLY A 1 87 ? 9.714 -2.650 -12.557 1.00 94.56 87 GLY A C 1
ATOM 643 O O . GLY A 1 87 ? 9.179 -3.704 -12.893 1.00 94.56 87 GLY A O 1
ATOM 644 N N . ALA A 1 88 ? 9.020 -1.636 -12.027 1.00 95.44 88 ALA A N 1
ATOM 645 C CA . ALA A 1 88 ? 7.562 -1.605 -12.019 1.00 95.44 88 ALA A CA 1
ATOM 646 C C . ALA A 1 88 ? 7.039 -1.452 -13.456 1.00 95.44 88 ALA A C 1
ATOM 648 O O . ALA A 1 88 ? 7.559 -0.654 -14.236 1.00 95.44 88 ALA A O 1
ATOM 649 N N . ARG A 1 89 ? 5.989 -2.197 -13.807 1.00 94.62 89 ARG A N 1
ATOM 650 C CA . ARG A 1 89 ? 5.296 -2.089 -15.102 1.00 94.62 89 ARG A CA 1
ATOM 651 C C . ARG A 1 89 ? 4.272 -0.963 -15.091 1.00 94.62 89 ARG A C 1
ATOM 653 O O . ARG A 1 89 ? 3.908 -0.442 -16.141 1.00 94.62 89 ARG A O 1
ATOM 660 N N . SER A 1 90 ? 3.742 -0.640 -13.912 1.00 94.88 90 SER A N 1
ATOM 661 C CA . SER A 1 90 ? 2.740 0.405 -13.726 1.00 94.88 90 SER A CA 1
ATOM 662 C C . SER A 1 90 ? 2.688 0.894 -12.278 1.00 94.88 90 SER A C 1
ATOM 664 O O . SER A 1 90 ? 3.226 0.262 -11.369 1.00 94.88 90 SER A O 1
ATOM 666 N N . LYS A 1 91 ? 1.927 1.972 -12.047 1.00 96.44 91 LYS A N 1
ATOM 667 C CA . LYS A 1 91 ? 1.596 2.468 -10.701 1.00 96.44 91 LYS A CA 1
ATOM 668 C C . LYS A 1 91 ? 0.949 1.400 -9.808 1.00 96.44 91 LYS A C 1
ATOM 670 O O . LYS A 1 91 ? 1.067 1.491 -8.591 1.00 96.44 91 LYS A O 1
ATOM 675 N N . ALA A 1 92 ? 0.290 0.397 -10.395 1.00 96.62 92 ALA A N 1
ATOM 676 C CA . ALA A 1 92 ? -0.331 -0.688 -9.642 1.00 96.62 92 ALA A CA 1
ATOM 677 C C . ALA A 1 92 ? 0.706 -1.575 -8.939 1.00 96.62 92 ALA A C 1
ATOM 679 O O . ALA A 1 92 ? 0.455 -1.994 -7.816 1.00 96.62 92 ALA A O 1
ATOM 680 N N . ASP A 1 93 ? 1.887 -1.793 -9.533 1.00 97.44 93 ASP A N 1
ATOM 681 C CA . ASP A 1 93 ? 2.948 -2.582 -8.889 1.00 97.44 93 ASP A CA 1
ATOM 682 C C . ASP A 1 93 ? 3.491 -1.854 -7.644 1.00 97.44 93 ASP A C 1
ATOM 684 O O . ASP A 1 93 ? 3.719 -2.466 -6.602 1.00 97.44 93 ASP A O 1
ATOM 688 N N . VAL A 1 94 ? 3.615 -0.524 -7.720 1.00 98.00 94 VAL A N 1
ATOM 689 C CA . VAL A 1 94 ? 3.998 0.326 -6.578 1.00 98.00 94 VAL A CA 1
ATOM 690 C C . VAL A 1 94 ? 2.912 0.313 -5.500 1.00 98.00 94 VAL A C 1
ATOM 692 O O . VAL A 1 94 ? 3.212 0.211 -4.312 1.00 98.00 94 VAL A O 1
ATOM 695 N N . GLY A 1 95 ? 1.642 0.384 -5.910 1.00 98.00 95 GLY A N 1
ATOM 696 C CA . GLY A 1 95 ? 0.496 0.286 -5.008 1.00 98.00 95 GLY A CA 1
ATOM 697 C C . GLY A 1 95 ? 0.427 -1.059 -4.285 1.00 98.00 95 GLY A C 1
ATOM 698 O O . GLY A 1 95 ? 0.225 -1.076 -3.075 1.00 98.00 95 GLY A O 1
ATOM 699 N N . ALA A 1 96 ? 0.662 -2.167 -4.993 1.00 98.12 96 ALA A N 1
ATOM 700 C CA . ALA A 1 96 ? 0.720 -3.505 -4.410 1.00 98.12 96 ALA A CA 1
ATOM 701 C C . ALA A 1 96 ? 1.849 -3.614 -3.377 1.00 98.12 96 ALA A C 1
ATOM 703 O O . ALA A 1 96 ? 1.629 -4.104 -2.273 1.00 98.12 96 ALA A O 1
ATOM 704 N N . TYR A 1 97 ? 3.030 -3.074 -3.688 1.00 98.44 97 TYR A N 1
ATOM 705 C CA . TYR A 1 97 ? 4.139 -3.039 -2.737 1.00 98.44 97 TYR A CA 1
ATOM 706 C C . TYR A 1 97 ? 3.799 -2.241 -1.468 1.00 98.44 97 TYR A C 1
ATOM 708 O O . TYR A 1 97 ? 4.032 -2.712 -0.354 1.00 98.44 97 TYR A O 1
ATOM 716 N N . ALA A 1 98 ? 3.165 -1.075 -1.612 1.00 98.38 98 ALA A N 1
ATOM 717 C CA . ALA A 1 98 ? 2.705 -0.294 -0.468 1.00 98.38 98 ALA A CA 1
ATOM 718 C C . ALA A 1 98 ? 1.592 -0.992 0.337 1.00 98.38 98 ALA A C 1
ATOM 720 O O . ALA A 1 98 ? 1.570 -0.891 1.562 1.00 98.38 98 ALA A O 1
ATOM 721 N N . ALA A 1 99 ? 0.685 -1.719 -0.322 1.00 98.31 99 ALA A N 1
ATOM 722 C CA . ALA A 1 99 ? -0.357 -2.497 0.345 1.00 98.31 99 ALA A CA 1
ATOM 723 C C . ALA A 1 99 ? 0.236 -3.640 1.185 1.00 98.31 99 ALA A C 1
ATOM 725 O O . ALA A 1 99 ? -0.183 -3.843 2.323 1.00 98.31 99 ALA A O 1
ATOM 726 N N . CYS A 1 100 ? 1.263 -4.326 0.673 1.00 98.50 100 CYS A N 1
ATOM 727 C CA . CYS A 1 100 ? 2.002 -5.346 1.420 1.00 98.50 100 CYS A CA 1
ATOM 728 C C . CYS A 1 100 ? 2.672 -4.773 2.676 1.00 98.50 100 CYS A C 1
ATOM 730 O O . CYS A 1 100 ? 2.592 -5.365 3.754 1.00 98.50 100 CYS A O 1
ATOM 732 N N . ALA A 1 101 ? 3.277 -3.587 2.560 1.00 98.44 101 ALA A N 1
ATOM 733 C CA . ALA A 1 101 ? 3.837 -2.872 3.703 1.00 98.44 101 ALA A CA 1
ATOM 734 C C . ALA A 1 101 ? 2.763 -2.530 4.751 1.00 98.44 101 ALA A C 1
ATOM 736 O O . ALA A 1 101 ? 2.951 -2.791 5.942 1.00 98.44 101 ALA A O 1
ATOM 737 N N . ALA A 1 102 ? 1.624 -1.993 4.304 1.00 98.19 102 ALA A N 1
ATOM 738 C CA . ALA A 1 102 ? 0.518 -1.609 5.174 1.00 98.19 102 ALA A CA 1
ATOM 739 C C . ALA A 1 102 ? -0.100 -2.807 5.908 1.00 98.19 102 ALA A C 1
ATOM 741 O O . ALA A 1 102 ? -0.339 -2.731 7.114 1.00 98.19 102 ALA A O 1
ATOM 742 N N . ALA A 1 103 ? -0.304 -3.926 5.209 1.00 98.31 103 ALA A N 1
ATOM 743 C CA . ALA A 1 103 ? -0.847 -5.150 5.786 1.00 98.31 103 ALA A CA 1
ATOM 744 C C . ALA A 1 103 ? 0.063 -5.702 6.894 1.00 98.31 103 ALA A C 1
ATOM 746 O O . ALA A 1 103 ? -0.390 -5.946 8.013 1.00 98.31 103 ALA A O 1
ATOM 747 N N . GLN A 1 104 ? 1.369 -5.810 6.634 1.00 98.19 104 GLN A N 1
ATOM 748 C CA . GLN A 1 104 ? 2.305 -6.296 7.647 1.00 98.19 104 GLN A CA 1
ATOM 749 C C . GLN A 1 104 ? 2.394 -5.352 8.849 1.00 98.19 104 GLN A C 1
ATOM 751 O O . GLN A 1 104 ? 2.458 -5.810 9.993 1.00 98.19 104 GLN A O 1
ATOM 756 N N . TYR A 1 105 ? 2.363 -4.040 8.608 1.00 97.75 105 TYR A N 1
ATOM 757 C CA . TYR A 1 105 ? 2.353 -3.054 9.681 1.00 97.75 105 TYR A CA 1
ATOM 758 C C . TYR A 1 105 ? 1.109 -3.171 10.567 1.00 97.75 105 TYR A C 1
ATOM 760 O O . TYR A 1 105 ? 1.231 -3.109 11.791 1.00 97.75 105 TYR A O 1
ATOM 768 N N . ALA A 1 106 ? -0.071 -3.373 9.971 1.00 97.44 106 ALA A N 1
ATOM 769 C CA . ALA A 1 106 ? -1.311 -3.578 10.714 1.00 97.44 106 ALA A CA 1
ATOM 770 C C . ALA A 1 106 ? -1.187 -4.774 11.675 1.00 97.44 106 ALA A C 1
ATOM 772 O O . ALA A 1 106 ? -1.448 -4.616 12.868 1.00 97.44 106 ALA A O 1
ATOM 773 N N . LEU A 1 107 ? -0.669 -5.916 11.203 1.00 97.31 107 LEU A N 1
ATOM 774 C CA . LEU A 1 107 ? -0.451 -7.099 12.047 1.00 97.31 107 LEU A CA 1
ATOM 775 C C . LEU A 1 107 ? 0.555 -6.847 13.178 1.00 97.31 107 LEU A C 1
ATOM 777 O O . LEU A 1 107 ? 0.292 -7.214 14.321 1.00 97.31 107 LEU A O 1
ATOM 781 N N . ILE A 1 108 ? 1.681 -6.175 12.896 1.00 96.12 108 ILE A N 1
ATOM 782 C CA . ILE A 1 108 ? 2.692 -5.829 13.919 1.00 96.12 108 ILE A CA 1
ATOM 783 C C . ILE A 1 108 ? 2.076 -4.967 15.034 1.00 96.12 108 ILE A C 1
ATOM 785 O O . ILE A 1 108 ? 2.485 -5.049 16.192 1.00 96.12 108 ILE A O 1
ATOM 789 N N . ARG A 1 109 ? 1.076 -4.146 14.701 1.00 94.62 109 ARG A N 1
ATOM 790 C CA . ARG A 1 109 ? 0.357 -3.281 15.644 1.00 94.62 109 ARG A CA 1
ATOM 791 C C . ARG A 1 109 ? -0.837 -3.961 16.326 1.00 94.62 109 ARG A C 1
ATOM 793 O O . ARG A 1 109 ? -1.472 -3.320 17.160 1.00 94.62 109 ARG A O 1
ATOM 800 N N . GLY A 1 110 ? -1.119 -5.229 16.019 1.00 95.88 110 GLY A N 1
ATOM 801 C CA . GLY A 1 110 ? -2.241 -5.984 16.584 1.00 95.88 110 GLY A CA 1
ATOM 802 C C . GLY A 1 110 ? -3.598 -5.670 15.944 1.00 95.88 110 GLY A C 1
ATOM 803 O O . GLY A 1 110 ? -4.635 -5.901 16.563 1.00 95.88 110 GLY A O 1
ATOM 804 N N . TYR A 1 111 ? -3.601 -5.126 14.728 1.00 96.06 111 TYR A N 1
ATOM 805 C CA . TYR A 1 111 ? -4.797 -4.851 13.934 1.00 96.06 111 TYR A CA 1
ATOM 806 C C . TYR A 1 111 ? -5.023 -5.936 12.875 1.00 96.06 111 TYR A C 1
ATOM 808 O O . TYR A 1 111 ? -4.083 -6.615 12.470 1.00 96.06 111 TYR A O 1
ATOM 816 N N . GLY A 1 112 ? -6.270 -6.079 12.415 1.00 96.50 112 GLY A N 1
ATOM 817 C CA . GLY A 1 112 ? -6.656 -7.070 11.400 1.00 96.50 112 GLY A CA 1
ATOM 818 C C . GLY A 1 112 ? -6.906 -6.481 10.013 1.00 96.50 112 GLY A C 1
ATOM 819 O O . GLY A 1 112 ? -6.934 -7.217 9.031 1.00 96.50 112 GLY A O 1
ATOM 820 N N . PHE A 1 113 ? -7.072 -5.158 9.914 1.00 97.50 113 PHE A N 1
ATOM 821 C CA . PHE A 1 113 ? -7.498 -4.506 8.681 1.00 97.50 113 PHE A CA 1
ATOM 822 C C . PHE A 1 113 ? -6.722 -3.224 8.397 1.00 97.50 113 PHE A C 1
ATOM 824 O O . PHE A 1 113 ? -6.277 -2.517 9.306 1.00 97.50 113 PHE A O 1
ATOM 831 N N . ALA A 1 114 ? -6.638 -2.889 7.114 1.00 97.00 114 ALA A N 1
ATOM 832 C CA . ALA A 1 114 ? -6.227 -1.576 6.643 1.00 97.00 114 ALA A CA 1
ATOM 833 C C . ALA A 1 114 ? -7.200 -1.080 5.567 1.00 97.00 114 ALA A C 1
ATOM 835 O O . ALA A 1 114 ? -7.638 -1.851 4.721 1.00 97.00 114 ALA A O 1
ATOM 836 N N . ARG A 1 115 ? -7.538 0.207 5.562 1.00 97.00 115 ARG A N 1
ATOM 837 C CA . ARG A 1 115 ? -8.304 0.839 4.481 1.00 97.00 115 ARG A CA 1
ATOM 838 C C . ARG A 1 115 ? -7.403 1.774 3.706 1.00 97.00 115 ARG A C 1
ATOM 840 O O . ARG A 1 115 ? -6.745 2.630 4.296 1.00 97.00 115 ARG A O 1
ATOM 847 N N . HIS A 1 116 ? -7.402 1.640 2.388 1.00 96.88 116 HIS A N 1
ATOM 848 C CA . HIS A 1 116 ? -6.673 2.549 1.516 1.00 96.88 116 HIS A CA 1
ATOM 849 C C . HIS A 1 116 ? -7.326 3.937 1.479 1.00 96.88 116 HIS A C 1
ATOM 851 O O . HIS A 1 116 ? -8.531 4.054 1.270 1.00 96.88 116 HIS A O 1
ATOM 857 N N . VAL A 1 117 ? -6.534 4.993 1.678 1.00 95.88 117 VAL A N 1
ATOM 858 C CA . VAL A 1 117 ? -7.004 6.388 1.595 1.00 95.88 117 VAL A CA 1
ATOM 859 C C . VAL A 1 117 ? -6.543 7.039 0.295 1.00 95.88 117 VAL A C 1
ATOM 861 O O . VAL A 1 117 ? -7.322 7.711 -0.380 1.00 95.88 117 VAL A O 1
ATOM 864 N N . ARG A 1 118 ? -5.263 6.880 -0.055 1.00 95.81 118 ARG A N 1
ATOM 865 C CA . ARG A 1 118 ? -4.656 7.487 -1.248 1.00 95.81 118 ARG A CA 1
ATOM 866 C C . ARG A 1 118 ? -3.336 6.813 -1.576 1.00 95.81 118 ARG A C 1
ATOM 868 O O . ARG A 1 118 ? -2.592 6.480 -0.666 1.00 95.81 118 ARG A O 1
ATOM 875 N N . THR A 1 119 ? -3.000 6.733 -2.863 1.00 97.31 119 THR A N 1
ATOM 876 C CA . THR A 1 119 ? -1.623 6.497 -3.320 1.00 97.31 119 THR A CA 1
ATOM 877 C C . THR A 1 119 ? -1.251 7.524 -4.375 1.00 97.31 119 THR A C 1
ATOM 879 O O . THR A 1 119 ? -1.928 7.636 -5.397 1.00 97.31 119 THR A O 1
ATOM 882 N N . ASN A 1 120 ? -0.155 8.238 -4.151 1.00 97.81 120 ASN A N 1
ATOM 883 C CA . ASN A 1 120 ? 0.507 9.041 -5.169 1.00 97.81 120 ASN A CA 1
ATOM 884 C C . ASN A 1 120 ? 1.727 8.275 -5.673 1.00 97.81 120 ASN A C 1
ATOM 886 O O . ASN A 1 120 ? 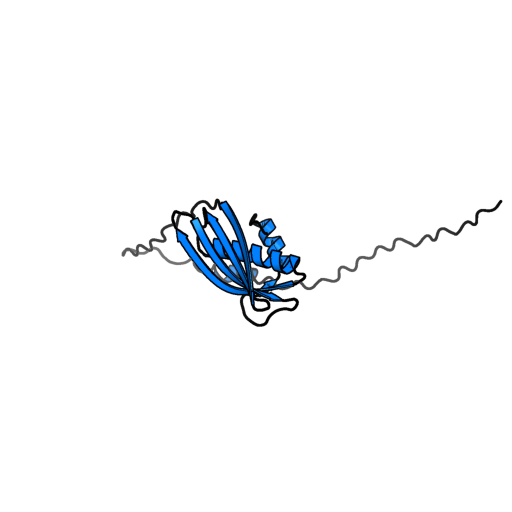2.441 7.676 -4.879 1.00 97.81 120 ASN A O 1
ATOM 890 N N . VAL A 1 121 ? 1.955 8.276 -6.987 1.00 98.25 121 VAL A N 1
ATOM 891 C CA . VAL A 1 121 ? 3.104 7.590 -7.595 1.00 98.25 121 VAL A CA 1
ATOM 892 C C . VAL A 1 121 ? 3.787 8.512 -8.589 1.00 98.25 121 VAL A C 1
ATOM 894 O O . VAL A 1 121 ? 3.123 9.040 -9.491 1.00 98.25 121 VAL A O 1
ATOM 897 N N . ALA A 1 122 ? 5.102 8.634 -8.443 1.00 97.25 122 ALA A N 1
ATOM 898 C CA . ALA A 1 122 ? 6.003 9.333 -9.345 1.00 97.25 122 ALA A CA 1
ATOM 899 C C . ALA A 1 122 ? 7.108 8.384 -9.836 1.00 97.25 122 ALA A C 1
ATOM 901 O O . ALA A 1 122 ? 7.469 7.425 -9.152 1.00 97.25 122 ALA A O 1
ATOM 902 N N . GLU A 1 123 ? 7.638 8.649 -11.027 1.00 96.44 123 GLU A N 1
ATOM 903 C CA . GLU A 1 123 ? 8.777 7.927 -11.593 1.00 96.44 123 GLU A CA 1
ATOM 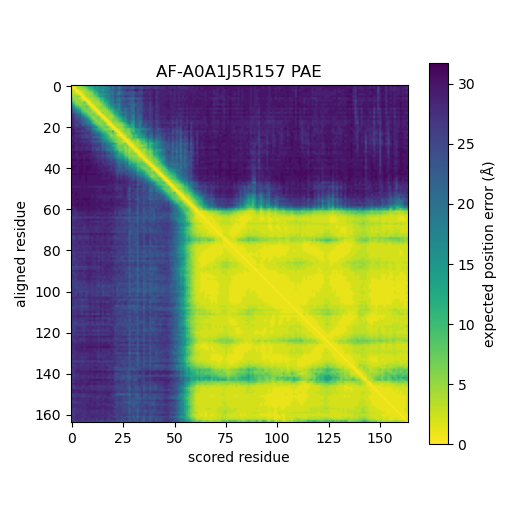904 C C . GLU A 1 123 ? 9.852 8.934 -12.003 1.00 96.44 123 GLU A C 1
ATOM 906 O O . GLU A 1 123 ? 9.585 9.843 -12.789 1.00 96.44 123 GLU A O 1
ATOM 911 N N . GLU A 1 124 ? 11.070 8.753 -11.493 1.00 94.69 124 GLU A N 1
ATOM 912 C CA . GLU A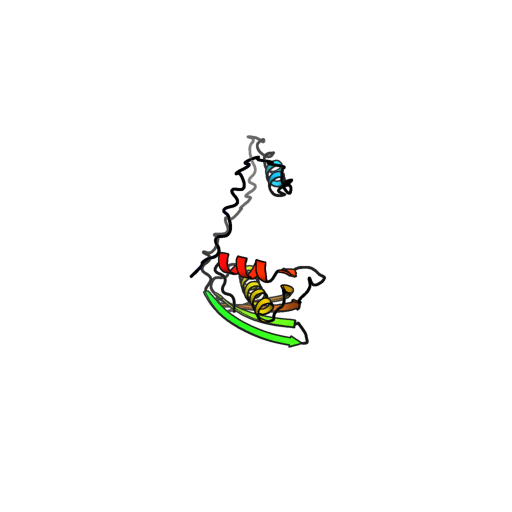 1 124 ? 12.227 9.585 -11.819 1.00 94.69 124 GLU A CA 1
ATOM 913 C C . GLU A 1 124 ? 13.464 8.699 -12.003 1.00 94.69 124 GLU A C 1
ATOM 915 O O . GLU A 1 124 ? 13.822 7.904 -11.133 1.00 94.69 124 GLU A O 1
ATOM 920 N N . GLY A 1 125 ? 14.120 8.794 -13.164 1.00 93.56 125 GLY A N 1
ATOM 921 C CA . GLY A 1 125 ? 15.334 8.015 -13.448 1.00 93.56 125 GLY A CA 1
ATOM 922 C C . GLY A 1 125 ? 15.143 6.491 -13.365 1.00 93.56 125 GLY A C 1
ATOM 923 O O . GLY A 1 125 ? 16.062 5.779 -12.957 1.00 93.56 125 GLY A O 1
ATOM 924 N N . GLY A 1 126 ? 13.946 5.986 -13.694 1.00 93.25 126 GLY A N 1
ATOM 925 C CA . GLY A 1 126 ? 13.587 4.563 -13.602 1.00 93.25 126 GLY A CA 1
ATOM 926 C C . GLY A 1 126 ? 13.358 4.054 -12.172 1.00 93.25 126 GLY A C 1
ATOM 927 O O . GLY A 1 126 ? 13.175 2.851 -11.967 1.00 93.25 126 GLY A O 1
ATOM 928 N N . ILE A 1 127 ? 13.385 4.948 -11.178 1.00 96.94 127 ILE A N 1
ATOM 929 C CA . ILE A 1 127 ? 12.959 4.671 -9.809 1.00 96.94 127 ILE A CA 1
ATOM 930 C C . ILE A 1 127 ? 11.516 5.133 -9.668 1.00 96.94 127 ILE A C 1
ATOM 932 O O . ILE A 1 127 ? 11.190 6.300 -9.864 1.00 96.94 127 ILE A O 1
ATOM 936 N N . TRP A 1 128 ? 10.666 4.197 -9.281 1.00 97.94 128 TRP A N 1
ATOM 937 C CA . TRP A 1 128 ? 9.283 4.433 -8.933 1.00 97.94 128 TRP A CA 1
ATOM 938 C C . TRP A 1 128 ? 9.188 4.701 -7.444 1.00 97.94 128 TRP A C 1
ATOM 940 O O . TRP A 1 128 ? 9.642 3.890 -6.634 1.00 97.94 128 TRP A O 1
ATOM 950 N N . ARG A 1 129 ? 8.581 5.826 -7.088 1.00 98.00 129 ARG A N 1
ATOM 951 C CA . ARG A 1 129 ? 8.300 6.205 -5.711 1.00 98.00 129 ARG A CA 1
ATOM 952 C C . ARG A 1 129 ? 6.798 6.297 -5.507 1.00 98.00 129 ARG A C 1
ATOM 954 O O . ARG A 1 129 ? 6.107 6.935 -6.300 1.00 98.00 129 ARG A O 1
ATOM 961 N N . GLY A 1 130 ? 6.307 5.655 -4.455 1.00 98.00 130 GLY A N 1
ATOM 962 C CA . GLY A 1 130 ? 4.914 5.722 -4.040 1.00 98.00 130 GLY A CA 1
ATOM 963 C C . GLY A 1 130 ? 4.788 6.243 -2.619 1.00 98.00 130 GLY A C 1
ATOM 964 O O . GLY A 1 130 ? 5.504 5.767 -1.746 1.00 98.00 130 GLY A O 1
ATOM 965 N N . ASP A 1 131 ? 3.860 7.167 -2.399 1.00 97.75 131 ASP A N 1
ATOM 966 C CA . ASP A 1 131 ? 3.438 7.622 -1.073 1.00 97.75 131 ASP A CA 1
ATOM 967 C C . ASP A 1 131 ? 1.975 7.193 -0.893 1.00 97.75 131 ASP A C 1
ATOM 969 O O . ASP A 1 131 ? 1.084 7.658 -1.623 1.00 97.75 131 ASP A O 1
ATOM 973 N N . ALA A 1 132 ? 1.738 6.232 -0.003 1.00 98.12 132 ALA A N 1
ATOM 974 C CA . ALA A 1 132 ? 0.454 5.563 0.149 1.00 98.12 132 ALA A CA 1
ATOM 975 C C . ALA A 1 132 ? -0.060 5.640 1.588 1.00 98.12 132 ALA A C 1
ATOM 977 O O . ALA A 1 132 ? 0.504 5.043 2.503 1.00 98.12 132 ALA A O 1
ATOM 978 N N . VAL A 1 133 ? -1.191 6.318 1.767 1.00 98.06 133 VAL A N 1
ATOM 979 C CA . VAL A 1 133 ? -1.825 6.523 3.067 1.00 98.06 133 VAL A CA 1
ATOM 980 C C . VAL A 1 133 ? -2.903 5.472 3.296 1.00 98.06 133 VAL A C 1
ATOM 982 O O . VAL A 1 133 ? -3.775 5.266 2.443 1.00 98.06 133 VAL A O 1
ATOM 985 N N . TYR A 1 134 ? -2.868 4.860 4.476 1.00 97.62 134 TYR A N 1
ATOM 986 C CA . TYR A 1 134 ? -3.842 3.883 4.946 1.00 97.62 134 TYR A CA 1
ATOM 987 C C . TYR A 1 134 ? -4.340 4.233 6.344 1.00 97.62 134 TYR A C 1
ATOM 989 O O . TYR A 1 134 ? -3.612 4.803 7.151 1.00 97.62 134 TYR A O 1
ATOM 997 N N . THR A 1 135 ? -5.575 3.840 6.629 1.00 96.69 135 THR A N 1
ATOM 998 C CA . THR A 1 135 ? -6.141 3.776 7.979 1.00 96.69 135 THR A CA 1
ATOM 999 C C . THR A 1 135 ? -5.987 2.346 8.502 1.00 96.69 135 THR A C 1
ATOM 1001 O O . THR A 1 135 ? -6.421 1.429 7.810 1.00 96.69 135 THR A O 1
ATOM 1004 N N . ILE A 1 136 ? -5.416 2.123 9.689 1.00 95.88 136 ILE A N 1
ATOM 1005 C CA . ILE A 1 136 ? -5.314 0.785 10.314 1.00 95.88 136 ILE A CA 1
ATOM 1006 C C . ILE A 1 136 ? -6.404 0.568 11.368 1.00 95.88 136 ILE A C 1
ATOM 1008 O O . ILE A 1 136 ? -6.685 1.455 12.161 1.00 95.88 136 ILE A O 1
ATOM 1012 N N . SER A 1 137 ? -7.029 -0.611 11.399 1.00 94.25 137 SER A N 1
ATOM 1013 C CA . SER A 1 137 ? -8.179 -0.865 12.278 1.00 94.25 137 SER A CA 1
ATOM 1014 C C . SER A 1 137 ? -8.247 -2.311 12.774 1.00 94.25 137 SER A C 1
ATOM 1016 O O . SER A 1 137 ? -7.851 -3.254 12.087 1.00 94.25 137 SER A O 1
ATOM 1018 N N . SER A 1 138 ? -8.782 -2.501 13.984 1.00 92.75 138 SER A N 1
ATOM 1019 C CA . SER A 1 138 ? -9.025 -3.825 14.578 1.00 92.75 138 SER A CA 1
ATOM 1020 C C . SER A 1 138 ? -10.286 -4.493 14.034 1.00 92.75 138 SER A C 1
ATOM 1022 O O . SER A 1 138 ? -10.341 -5.715 13.951 1.00 92.75 138 SER A O 1
ATOM 1024 N N . ALA A 1 139 ? -11.284 -3.698 13.652 1.00 91.06 139 ALA A N 1
ATOM 1025 C CA . ALA A 1 139 ? -12.527 -4.157 13.046 1.00 91.06 139 ALA A CA 1
ATOM 1026 C C . ALA A 1 139 ? -12.593 -3.731 11.578 1.00 91.06 139 ALA A C 1
ATOM 1028 O O . ALA A 1 139 ? -11.892 -2.798 11.176 1.00 91.06 139 ALA A O 1
ATOM 1029 N N . LEU A 1 140 ? -13.445 -4.397 10.796 1.00 90.62 140 LEU A N 1
ATOM 1030 C CA . LEU A 1 140 ? -13.644 -4.093 9.382 1.00 90.62 140 LEU A CA 1
ATOM 1031 C C . LEU A 1 140 ? -14.078 -2.620 9.221 1.00 90.62 140 LEU A C 1
ATOM 1033 O O . LEU A 1 140 ? -15.163 -2.266 9.684 1.00 90.62 140 LEU A O 1
ATOM 1037 N N . PRO A 1 141 ? -13.249 -1.750 8.614 1.00 84.31 141 PRO A N 1
ATOM 1038 C CA . PRO A 1 141 ? -13.598 -0.350 8.433 1.00 84.31 141 PRO A CA 1
ATOM 1039 C C . PRO A 1 141 ? -14.662 -0.182 7.346 1.00 84.31 141 PRO A C 1
ATOM 1041 O O . PRO A 1 141 ? -14.607 -0.836 6.302 1.00 84.31 141 PRO A O 1
ATOM 1044 N N . ASP A 1 142 ? -15.576 0.765 7.560 1.00 85.19 142 ASP A N 1
ATOM 1045 C CA . ASP A 1 142 ? -16.517 1.193 6.529 1.00 85.19 142 ASP A CA 1
ATOM 1046 C C . ASP A 1 142 ? -15.776 1.798 5.326 1.00 85.19 142 ASP A C 1
ATOM 1048 O O . ASP A 1 142 ? -14.780 2.524 5.471 1.00 85.19 142 ASP A O 1
ATOM 1052 N N . GLY A 1 143 ? -16.303 1.545 4.129 1.00 82.25 143 GLY A N 1
ATOM 1053 C CA . GLY A 1 143 ? -15.802 2.104 2.877 1.00 82.25 143 GLY A CA 1
ATOM 1054 C C . GLY A 1 143 ? -15.328 1.052 1.878 1.00 82.25 143 GLY A C 1
ATOM 1055 O O . GLY A 1 143 ? -15.561 -0.144 2.026 1.00 82.25 143 GLY A O 1
ATOM 1056 N N . LEU A 1 144 ? -14.700 1.534 0.807 1.00 82.44 144 LEU A N 1
ATOM 1057 C CA . LEU A 1 144 ? -14.142 0.708 -0.263 1.00 82.44 144 LEU A CA 1
ATOM 1058 C C . LEU A 1 144 ? -12.639 0.495 -0.040 1.00 82.44 144 LEU A C 1
ATOM 1060 O O . LEU A 1 144 ? -12.006 1.252 0.692 1.00 82.44 144 LEU A O 1
ATOM 1064 N N . LEU A 1 145 ? -12.068 -0.499 -0.731 1.00 87.56 145 LEU A N 1
ATOM 1065 C CA . LEU A 1 145 ? -10.623 -0.788 -0.730 1.00 87.56 145 LEU A CA 1
ATOM 1066 C C . LEU A 1 145 ? -10.068 -1.121 0.667 1.00 87.56 145 LEU A C 1
ATOM 1068 O O . LEU A 1 145 ? -8.964 -0.719 1.044 1.00 87.56 145 LEU A O 1
ATOM 1072 N N . THR A 1 146 ? -10.865 -1.866 1.429 1.00 93.69 146 THR A N 1
ATOM 1073 C CA . THR A 1 146 ? -10.454 -2.492 2.682 1.00 93.69 146 THR A CA 1
ATOM 1074 C C . THR A 1 146 ? -9.633 -3.745 2.401 1.00 93.69 146 THR A C 1
ATOM 1076 O O . THR A 1 146 ? -9.939 -4.529 1.505 1.00 93.69 146 THR A O 1
ATOM 1079 N N . ILE A 1 147 ? -8.588 -3.915 3.194 1.00 95.94 147 ILE A N 1
ATOM 1080 C CA . ILE A 1 147 ? -7.582 -4.958 3.109 1.00 95.94 147 ILE A CA 1
ATOM 1081 C C . ILE A 1 147 ? -7.664 -5.769 4.397 1.00 95.94 147 ILE A C 1
ATOM 1083 O O . ILE A 1 147 ? -7.549 -5.208 5.488 1.00 95.94 147 ILE A O 1
ATOM 1087 N N . ASP A 1 148 ? -7.841 -7.081 4.262 1.00 97.31 148 ASP A N 1
ATOM 1088 C CA . ASP A 1 148 ? -7.571 -8.036 5.337 1.00 97.31 148 ASP A CA 1
ATOM 1089 C C . ASP A 1 148 ? -6.056 -8.232 5.437 1.00 97.31 148 ASP A C 1
ATOM 1091 O O . ASP A 1 148 ? -5.396 -8.614 4.462 1.00 97.31 148 ASP A O 1
ATOM 1095 N N . ALA A 1 149 ? -5.494 -7.901 6.596 1.00 97.69 149 ALA A N 1
ATOM 1096 C CA . ALA A 1 149 ? -4.054 -7.847 6.777 1.00 97.69 149 ALA A CA 1
ATOM 1097 C C . ALA A 1 149 ? -3.407 -9.241 6.730 1.00 97.69 149 ALA A C 1
ATOM 1099 O O . ALA A 1 149 ? -2.339 -9.393 6.136 1.00 97.69 149 ALA A O 1
ATOM 1100 N N . GLU A 1 150 ? -4.053 -10.262 7.297 1.00 96.94 150 GLU A N 1
ATOM 1101 C CA . GLU A 1 150 ? -3.528 -11.631 7.328 1.00 96.94 150 GLU A CA 1
ATOM 1102 C C . GLU A 1 150 ? -3.512 -12.240 5.925 1.00 96.94 150 GLU A C 1
ATOM 1104 O O . GLU A 1 150 ? -2.484 -12.752 5.468 1.00 96.94 150 GLU A O 1
ATOM 1109 N N . VAL A 1 151 ? -4.636 -12.123 5.212 1.00 97.94 151 VAL A N 1
ATOM 1110 C CA . VAL A 1 151 ? -4.765 -12.603 3.832 1.00 97.94 151 VAL A CA 1
ATOM 1111 C C . VAL A 1 151 ? -3.750 -11.906 2.933 1.00 97.94 151 VAL A C 1
ATOM 1113 O O . VAL A 1 151 ? -3.047 -12.562 2.167 1.00 97.94 151 VAL A O 1
ATOM 1116 N N . THR A 1 152 ? -3.612 -10.589 3.070 1.00 98.31 152 THR A N 1
ATOM 1117 C CA . THR A 1 152 ? -2.733 -9.809 2.197 1.00 98.31 152 THR A CA 1
ATOM 1118 C C . THR A 1 152 ? -1.265 -10.115 2.441 1.00 98.31 152 THR A C 1
ATOM 1120 O O . THR A 1 152 ? -0.537 -10.307 1.475 1.00 98.31 152 THR A O 1
ATOM 1123 N N . VAL A 1 153 ? -0.807 -10.235 3.693 1.00 98.25 153 VAL A N 1
ATOM 1124 C CA . VAL A 1 153 ? 0.591 -10.616 3.977 1.00 98.25 153 VAL A CA 1
ATOM 1125 C C . VAL A 1 153 ? 0.923 -11.983 3.380 1.00 98.25 153 VAL A C 1
ATOM 1127 O O . VAL A 1 153 ? 1.978 -12.145 2.761 1.00 98.25 153 VAL A O 1
ATOM 1130 N N . ARG A 1 154 ? 0.010 -12.954 3.498 1.00 98.38 154 ARG A N 1
ATOM 1131 C CA . ARG A 1 154 ? 0.175 -14.270 2.871 1.00 98.38 154 ARG A CA 1
ATOM 1132 C C . ARG A 1 154 ? 0.296 -14.155 1.351 1.00 98.38 154 ARG A C 1
ATOM 1134 O O . ARG A 1 154 ? 1.211 -14.735 0.765 1.00 98.38 154 ARG A O 1
ATOM 1141 N N . ASP A 1 155 ? -0.592 -13.396 0.720 1.00 98.25 155 ASP A N 1
ATOM 1142 C CA . ASP A 1 155 ? -0.617 -13.232 -0.733 1.00 98.25 155 ASP A CA 1
ATOM 1143 C C . ASP A 1 155 ? 0.609 -12.451 -1.244 1.00 98.25 155 ASP A C 1
ATOM 1145 O O . ASP A 1 155 ? 1.124 -12.746 -2.324 1.00 98.25 155 ASP A O 1
ATOM 1149 N N . CYS A 1 156 ? 1.130 -11.501 -0.461 1.00 98.12 156 CYS A N 1
ATOM 1150 C CA . CYS A 1 156 ? 2.383 -10.796 -0.737 1.00 98.12 156 CYS A CA 1
ATOM 1151 C C . CYS A 1 156 ? 3.582 -11.748 -0.709 1.00 98.12 156 CYS A C 1
ATOM 1153 O O . CYS A 1 156 ? 4.391 -11.742 -1.639 1.00 98.12 156 CYS A O 1
ATOM 1155 N N . GLY A 1 157 ? 3.655 -12.622 0.300 1.00 97.75 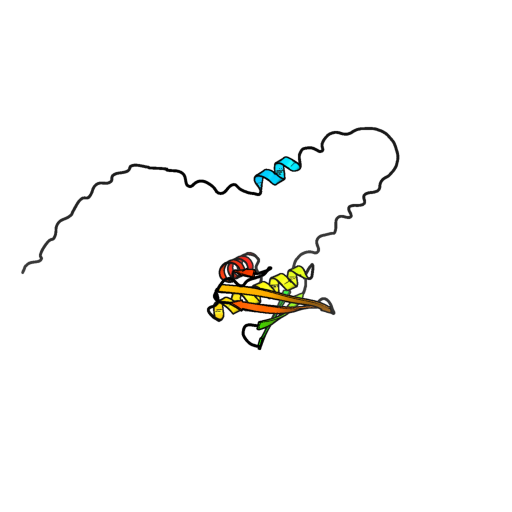157 GLY A N 1
ATOM 1156 C CA . GLY A 1 157 ? 4.677 -13.665 0.383 1.00 97.75 157 GLY A CA 1
ATOM 1157 C C . GLY A 1 157 ? 4.628 -14.628 -0.807 1.00 97.75 157 GLY A C 1
ATOM 1158 O O . GLY A 1 157 ? 5.665 -14.934 -1.392 1.00 97.75 157 GLY A O 1
ATOM 1159 N N . ALA A 1 158 ? 3.428 -15.038 -1.230 1.00 97.50 158 ALA A N 1
ATOM 1160 C CA . ALA A 1 158 ? 3.241 -15.892 -2.406 1.00 97.50 158 ALA A CA 1
ATOM 1161 C C . ALA A 1 158 ? 3.678 -15.215 -3.720 1.00 97.50 158 ALA A C 1
ATOM 1163 O O . ALA A 1 158 ? 4.152 -15.886 -4.636 1.00 97.50 158 ALA A O 1
ATOM 1164 N N . GLN A 1 159 ? 3.547 -13.890 -3.809 1.00 95.69 159 GLN A N 1
ATOM 1165 C CA . GLN A 1 159 ? 3.973 -13.092 -4.963 1.00 95.69 159 GLN A CA 1
ATOM 1166 C C . GLN A 1 159 ? 5.447 -12.656 -4.901 1.00 95.69 159 GLN A C 1
ATOM 1168 O O . GLN A 1 159 ? 5.944 -12.060 -5.856 1.00 95.69 159 GLN A O 1
ATOM 1173 N N . GLY A 1 160 ? 6.153 -12.929 -3.798 1.00 96.38 160 GLY A N 1
ATOM 1174 C CA . GLY A 1 160 ? 7.530 -12.474 -3.588 1.00 96.38 160 GLY A CA 1
ATOM 1175 C C . GLY A 1 160 ? 7.659 -10.962 -3.377 1.00 96.38 160 GLY A C 1
ATOM 1176 O O . GLY A 1 160 ? 8.741 -10.409 -3.576 1.00 96.38 160 GLY A O 1
ATOM 1177 N N . ILE A 1 161 ? 6.573 -10.285 -2.990 1.00 97.62 161 ILE A N 1
ATOM 1178 C CA . ILE A 1 161 ? 6.596 -8.865 -2.639 1.00 97.62 161 ILE A CA 1
ATOM 1179 C C . ILE A 1 161 ? 7.036 -8.758 -1.174 1.00 97.62 161 ILE A C 1
ATOM 1181 O O . ILE A 1 161 ? 6.344 -9.286 -0.300 1.00 97.62 161 ILE A O 1
ATOM 1185 N N . PRO A 1 162 ? 8.166 -8.094 -0.873 1.00 96.94 162 PRO A N 1
ATOM 1186 C CA . PRO A 1 162 ? 8.632 -7.975 0.494 1.00 96.94 162 PRO A CA 1
ATOM 1187 C C . PRO A 1 162 ? 7.677 -7.117 1.322 1.00 96.94 162 PRO A C 1
ATOM 1189 O O . PRO A 1 162 ? 7.110 -6.127 0.855 1.00 96.94 162 PRO A O 1
ATOM 1192 N N . THR A 1 163 ? 7.535 -7.512 2.578 1.00 94.38 163 THR A N 1
ATOM 1193 C CA . THR A 1 163 ? 6.895 -6.736 3.638 1.00 94.38 163 THR A CA 1
ATOM 1194 C C . THR A 1 163 ? 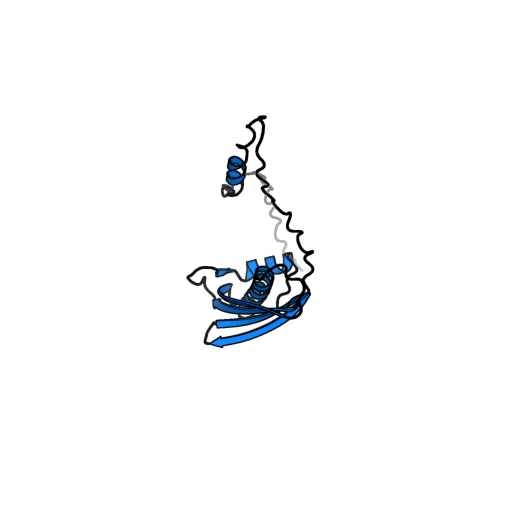7.968 -6.019 4.473 1.00 94.38 163 THR A C 1
ATOM 1196 O O . THR A 1 163 ? 9.151 -6.123 4.151 1.00 94.38 163 THR A O 1
ATOM 1199 N N . ILE A 1 164 ? 7.565 -5.255 5.498 1.00 90.50 164 ILE A N 1
ATOM 1200 C CA . ILE A 1 164 ? 8.475 -4.512 6.403 1.00 90.50 164 ILE A CA 1
ATOM 1201 C C . ILE A 1 164 ? 9.577 -5.403 6.985 1.00 90.50 164 ILE A C 1
ATOM 1203 O O . ILE A 1 164 ? 9.249 -6.551 7.362 1.00 90.50 164 ILE A O 1
#